Protein AF-A0A4R9EKQ9-F1 (afdb_monomer_lite)

Structure (mmCIF, N/CA/C/O backbone):
data_AF-A0A4R9EKQ9-F1
#
_entry.id   AF-A0A4R9EKQ9-F1
#
loop_
_atom_site.group_PDB
_atom_site.id
_atom_site.type_symbol
_atom_site.label_atom_id
_atom_site.label_alt_id
_atom_site.label_comp_id
_atom_site.label_asym_id
_atom_site.label_entity_id
_atom_site.label_seq_id
_atom_site.pdbx_PDB_ins_code
_atom_site.Cartn_x
_atom_site.Cartn_y
_atom_site.Cartn_z
_atom_site.occupancy
_atom_site.B_iso_or_equiv
_atom_site.auth_seq_id
_atom_site.auth_comp_id
_atom_site.auth_asym_id
_atom_site.auth_atom_id
_atom_site.pdbx_PDB_model_num
ATOM 1 N N . MET A 1 1 ? 2.753 18.588 3.722 1.00 73.75 1 MET A N 1
ATOM 2 C CA . MET A 1 1 ? 2.984 17.145 3.939 1.00 73.75 1 MET A CA 1
ATOM 3 C C . MET A 1 1 ? 3.070 16.461 2.578 1.00 73.75 1 MET A C 1
ATOM 5 O O . MET A 1 1 ? 2.178 16.697 1.768 1.00 73.75 1 MET A O 1
ATOM 9 N N . PRO A 1 2 ? 4.133 15.697 2.278 1.00 93.94 2 PRO A N 1
ATOM 10 C CA . PRO A 1 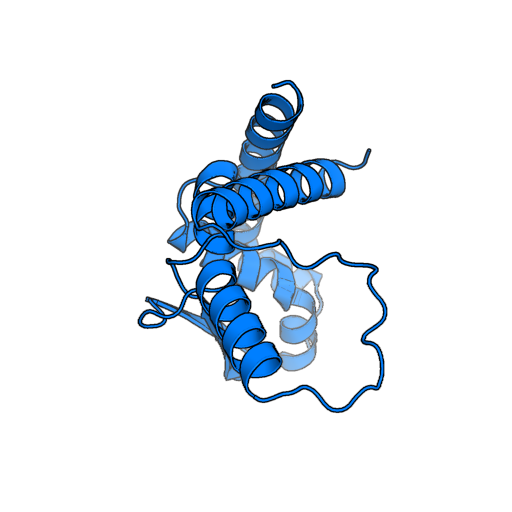2 ? 4.234 14.914 1.046 1.00 93.94 2 PRO A CA 1
ATOM 11 C C . PRO A 1 2 ? 2.990 14.036 0.810 1.00 93.94 2 PRO A C 1
ATOM 13 O O . PRO A 1 2 ? 2.446 13.498 1.775 1.00 93.94 2 PRO A O 1
ATOM 16 N N . PRO A 1 3 ? 2.547 13.808 -0.443 1.00 92.75 3 PRO A N 1
ATOM 17 C CA . PRO A 1 3 ? 1.373 12.975 -0.726 1.00 92.75 3 PRO A CA 1
ATOM 18 C C . PRO A 1 3 ? 1.416 11.575 -0.100 1.00 92.75 3 PRO A C 1
ATOM 20 O O . PRO A 1 3 ? 0.391 11.036 0.310 1.00 92.75 3 PRO A O 1
ATOM 23 N N . ALA A 1 4 ? 2.608 10.978 -0.016 1.00 93.31 4 ALA A N 1
ATOM 24 C CA . ALA A 1 4 ? 2.806 9.684 0.634 1.00 93.31 4 ALA A CA 1
ATOM 25 C C . ALA A 1 4 ? 2.484 9.731 2.136 1.00 93.31 4 ALA A C 1
ATOM 27 O O . ALA A 1 4 ? 1.859 8.808 2.654 1.00 93.31 4 ALA A O 1
ATOM 28 N N . ASP A 1 5 ? 2.859 10.818 2.807 1.00 96.00 5 ASP A N 1
ATOM 29 C CA . ASP A 1 5 ? 2.651 10.990 4.242 1.00 96.00 5 ASP A CA 1
ATOM 30 C C . ASP A 1 5 ? 1.175 11.250 4.563 1.00 96.00 5 ASP A C 1
ATOM 32 O O . ASP A 1 5 ? 0.678 10.742 5.563 1.00 96.00 5 ASP A O 1
ATOM 36 N N . ILE A 1 6 ? 0.440 11.931 3.674 1.00 97.69 6 ILE A N 1
ATOM 37 C CA . ILE A 1 6 ? -1.019 12.108 3.795 1.00 97.69 6 ILE A CA 1
ATOM 38 C C . ILE A 1 6 ? -1.728 10.749 3.735 1.00 97.69 6 ILE A C 1
ATOM 40 O O . ILE A 1 6 ? -2.551 10.433 4.594 1.00 97.69 6 ILE A O 1
ATOM 44 N N . ILE A 1 7 ? -1.383 9.916 2.747 1.00 97.56 7 ILE A N 1
ATOM 45 C CA . ILE A 1 7 ? -1.944 8.562 2.623 1.00 97.56 7 ILE A CA 1
ATOM 46 C C . ILE A 1 7 ? -1.593 7.724 3.858 1.00 97.56 7 ILE A C 1
ATOM 48 O O . ILE A 1 7 ? -2.463 7.051 4.410 1.00 97.56 7 ILE A O 1
ATOM 52 N N . LYS A 1 8 ? -0.339 7.791 4.323 1.00 96.25 8 LYS A N 1
ATOM 53 C CA . LYS A 1 8 ? 0.119 7.079 5.522 1.00 96.25 8 LYS A CA 1
ATOM 54 C C . LYS A 1 8 ? -0.658 7.512 6.769 1.00 96.25 8 LYS A C 1
ATOM 56 O O . LYS A 1 8 ? -1.117 6.650 7.514 1.00 96.25 8 LYS A O 1
ATOM 61 N N . ALA A 1 9 ? -0.844 8.814 6.975 1.00 96.75 9 ALA A N 1
ATOM 62 C CA . ALA A 1 9 ? -1.596 9.354 8.104 1.00 96.75 9 ALA A CA 1
ATOM 63 C C . ALA A 1 9 ? -3.067 8.908 8.075 1.00 96.75 9 ALA A C 1
ATOM 65 O O . ALA A 1 9 ? -3.588 8.435 9.085 1.00 96.75 9 ALA A O 1
ATOM 66 N N . ALA A 1 10 ? -3.722 8.967 6.910 1.00 98.00 10 ALA A N 1
ATOM 67 C CA . ALA A 1 10 ? -5.095 8.488 6.762 1.00 98.00 10 ALA A CA 1
ATOM 68 C C . ALA A 1 10 ? -5.211 6.975 7.007 1.00 98.00 10 ALA A C 1
ATOM 70 O O . ALA A 1 10 ? -6.141 6.529 7.681 1.00 98.00 10 ALA A O 1
ATOM 71 N N . GLN A 1 11 ? -4.258 6.179 6.511 1.00 97.50 11 GLN A N 1
ATOM 72 C CA . GLN A 1 11 ? -4.226 4.738 6.759 1.00 97.50 11 GLN A CA 1
ATOM 73 C C . GLN A 1 11 ? -4.063 4.434 8.252 1.00 97.50 11 GLN A C 1
ATOM 75 O O . GLN A 1 11 ? -4.773 3.569 8.768 1.00 97.50 11 GLN A O 1
ATOM 80 N N . GLN A 1 12 ? -3.184 5.159 8.953 1.00 96.38 12 GLN A N 1
ATOM 81 C CA . GLN A 1 12 ? -3.016 5.032 10.401 1.00 96.38 12 GLN A CA 1
ATOM 82 C C . GLN A 1 12 ? -4.325 5.353 11.131 1.00 96.38 12 GLN A C 1
ATOM 84 O O . GLN A 1 12 ? -4.801 4.533 11.908 1.00 96.38 12 GLN A O 1
ATOM 89 N N . GLN A 1 13 ? -4.969 6.484 10.820 1.00 96.88 13 GLN A N 1
ATOM 90 C CA . GLN A 1 13 ? -6.244 6.869 11.433 1.00 96.88 13 GLN A CA 1
ATOM 91 C C . GLN A 1 13 ? -7.336 5.807 11.222 1.00 96.88 13 GLN A C 1
ATOM 93 O O . GLN A 1 13 ? -8.063 5.467 12.157 1.00 96.88 13 GLN A O 1
ATOM 98 N N . LEU A 1 14 ? -7.468 5.277 10.003 1.00 97.81 14 LEU A N 1
ATOM 99 C CA . LEU A 1 14 ? -8.445 4.233 9.678 1.00 97.81 14 LEU A CA 1
ATOM 100 C C . LEU A 1 14 ? -8.166 2.933 10.441 1.00 97.81 14 LEU A C 1
ATOM 102 O O . LEU A 1 14 ? -9.094 2.323 10.980 1.00 97.81 14 LEU A O 1
ATOM 106 N N . THR A 1 15 ? -6.894 2.544 10.515 1.00 97.50 15 THR A N 1
ATOM 107 C CA . THR A 1 15 ? -6.439 1.348 11.233 1.00 97.50 15 THR A CA 1
ATOM 108 C C . THR A 1 15 ? -6.706 1.482 12.730 1.00 97.50 15 THR A C 1
ATOM 110 O O . THR A 1 15 ? -7.334 0.608 13.324 1.00 97.50 15 THR A O 1
ATOM 113 N N . ASP A 1 16 ? -6.341 2.617 13.326 1.00 96.19 16 ASP A N 1
ATOM 114 C CA . ASP A 1 16 ? -6.552 2.898 14.745 1.00 96.19 16 ASP A CA 1
ATOM 115 C C . ASP A 1 16 ? -8.038 2.925 15.100 1.00 96.19 16 ASP A C 1
ATOM 117 O O . ASP A 1 16 ? -8.451 2.344 16.103 1.00 96.19 16 ASP A O 1
ATOM 121 N N . ARG A 1 17 ? -8.870 3.573 14.270 1.00 96.81 17 ARG A N 1
ATOM 122 C CA . ARG A 1 17 ? -10.330 3.576 14.451 1.00 96.81 17 ARG A CA 1
ATOM 123 C C . ARG A 1 17 ? -10.894 2.153 14.374 1.00 96.81 17 ARG A C 1
ATOM 125 O O . ARG A 1 17 ? -11.802 1.827 15.131 1.00 96.81 17 ARG A O 1
ATOM 132 N N . CYS A 1 18 ? -10.376 1.312 13.481 1.00 97.94 18 CYS A N 1
ATOM 133 C CA . CYS A 1 18 ? -10.787 -0.086 13.375 1.00 97.94 18 CYS A CA 1
ATOM 134 C C . CYS A 1 18 ? -10.421 -0.902 14.621 1.00 97.94 18 CYS A C 1
ATOM 136 O O . CYS A 1 18 ? -11.302 -1.556 15.173 1.00 97.94 18 CYS A O 1
ATOM 138 N N . LEU A 1 19 ? -9.181 -0.803 15.106 1.00 96.94 19 LEU A N 1
ATOM 139 C CA . LEU A 1 19 ? -8.736 -1.501 16.317 1.00 96.94 19 LEU A CA 1
ATOM 140 C C . LEU A 1 19 ? -9.534 -1.053 17.548 1.00 96.94 19 LEU A C 1
ATOM 142 O O . LEU A 1 19 ? -10.055 -1.887 18.284 1.00 96.94 19 LEU A O 1
ATOM 146 N N . LYS A 1 20 ? -9.741 0.259 17.716 1.00 96.38 20 LYS A N 1
ATOM 147 C CA . LYS A 1 20 ? -10.535 0.808 18.827 1.00 96.38 20 LYS A CA 1
ATOM 148 C C . LYS A 1 20 ? -11.983 0.316 18.823 1.00 96.38 20 LYS A C 1
ATOM 150 O O . LYS A 1 20 ? -12.520 0.027 19.886 1.00 96.38 20 LYS A O 1
ATOM 155 N N . ARG A 1 21 ? -12.616 0.176 17.650 1.00 97.06 21 ARG A N 1
ATOM 156 C CA . ARG A 1 21 ? -13.970 -0.409 17.541 1.00 97.06 21 ARG A CA 1
ATOM 157 C C . ARG A 1 21 ? -14.030 -1.871 17.985 1.00 97.06 21 ARG A C 1
ATOM 159 O O . ARG A 1 21 ? -15.098 -2.330 18.362 1.00 97.06 21 ARG A O 1
ATOM 166 N N . GLN A 1 22 ? -12.906 -2.580 17.946 1.00 95.25 22 GLN A N 1
ATOM 167 C CA . GLN A 1 22 ? -12.775 -3.948 18.450 1.00 95.25 22 GLN A CA 1
ATOM 168 C C . GLN A 1 22 ? -12.342 -3.994 19.927 1.00 95.25 22 GLN A C 1
ATOM 170 O O . GLN A 1 22 ? -12.043 -5.066 20.441 1.00 95.25 22 GLN A O 1
ATOM 175 N N . GLY A 1 23 ? -12.283 -2.847 20.616 1.00 95.81 23 GLY A N 1
ATOM 176 C CA . GLY A 1 23 ? -11.824 -2.759 22.005 1.00 95.81 23 GLY A CA 1
ATOM 177 C C . GLY A 1 23 ? -10.310 -2.915 22.176 1.00 95.81 23 GLY A C 1
ATOM 178 O O . GLY A 1 23 ? -9.846 -3.129 23.290 1.00 95.81 23 GLY A O 1
ATOM 179 N N . LEU A 1 24 ? -9.536 -2.815 21.090 1.00 94.25 24 LEU A N 1
ATOM 180 C CA . LEU A 1 24 ? -8.087 -3.003 21.100 1.00 94.25 24 LEU A CA 1
ATOM 181 C C . LEU A 1 24 ? -7.352 -1.662 21.112 1.00 94.25 24 LEU A C 1
ATOM 183 O O . LEU A 1 24 ? -7.733 -0.709 20.424 1.00 94.25 24 LEU A O 1
ATOM 187 N N . THR A 1 25 ? -6.248 -1.608 21.856 1.00 90.38 25 THR A N 1
ATOM 188 C CA . THR A 1 25 ? -5.354 -0.448 21.864 1.00 90.38 25 THR A CA 1
ATOM 189 C C . THR A 1 25 ? -4.413 -0.519 20.659 1.00 90.38 25 THR A C 1
ATOM 191 O O . THR A 1 25 ? -3.672 -1.495 20.532 1.00 90.38 25 THR A O 1
ATOM 194 N N . PRO A 1 26 ? -4.399 0.491 19.767 1.00 87.56 26 PRO A N 1
ATOM 195 C CA . PRO A 1 26 ? -3.475 0.495 18.642 1.00 87.56 26 PRO A CA 1
ATOM 196 C C . PRO A 1 26 ? -2.011 0.504 19.102 1.00 87.56 26 PRO A C 1
ATOM 198 O O . PRO A 1 26 ? -1.675 1.233 20.044 1.00 87.56 26 PRO A O 1
ATOM 201 N N . PRO A 1 27 ? -1.117 -0.246 18.432 1.00 79.88 27 PRO A N 1
ATOM 202 C CA . PRO A 1 27 ? 0.302 -0.200 18.745 1.00 79.88 27 PRO A CA 1
ATOM 203 C C . PRO A 1 27 ? 0.846 1.190 18.399 1.00 79.88 27 PRO A C 1
ATOM 205 O O . PRO A 1 27 ? 0.781 1.631 17.251 1.00 79.88 27 PRO A O 1
ATOM 208 N N . ARG A 1 28 ? 1.386 1.910 19.389 1.00 70.62 28 ARG A N 1
ATOM 209 C CA . ARG A 1 28 ? 2.066 3.186 19.131 1.00 70.62 28 ARG A CA 1
ATOM 210 C C . ARG A 1 28 ? 3.414 2.911 18.473 1.00 70.62 28 ARG A C 1
ATOM 212 O O . ARG A 1 28 ? 4.187 2.108 18.983 1.00 70.62 28 ARG A O 1
ATOM 219 N N . ALA A 1 29 ? 3.716 3.632 17.394 1.00 56.12 29 ALA A N 1
ATOM 220 C CA . ALA A 1 29 ? 4.987 3.525 16.671 1.00 56.12 29 ALA A CA 1
ATOM 221 C C . ALA A 1 29 ? 6.229 3.867 17.527 1.00 56.12 29 ALA A C 1
ATOM 223 O O . ALA A 1 29 ? 7.340 3.534 17.132 1.00 56.12 29 ALA A O 1
ATOM 224 N N . GLU A 1 30 ? 6.041 4.505 18.690 1.00 43.12 30 GLU A N 1
ATOM 225 C CA . GLU A 1 30 ? 7.117 5.079 19.512 1.00 43.12 30 GLU A CA 1
ATOM 226 C C . GLU A 1 30 ? 7.170 4.545 20.951 1.00 43.12 30 GLU A C 1
ATOM 228 O O . GLU A 1 30 ? 8.006 4.987 21.734 1.00 43.12 30 GLU A O 1
ATOM 233 N N . ALA A 1 31 ? 6.300 3.607 21.342 1.00 45.75 31 ALA A N 1
ATOM 234 C CA . ALA A 1 31 ? 6.401 3.038 22.684 1.00 45.75 31 ALA A CA 1
ATOM 235 C C . ALA A 1 31 ? 7.660 2.153 22.755 1.00 45.75 31 ALA A C 1
ATOM 237 O O . ALA A 1 31 ? 7.758 1.194 21.980 1.00 45.75 31 ALA A O 1
ATOM 238 N N . PRO A 1 32 ? 8.618 2.427 23.664 1.00 43.94 32 PRO A N 1
ATOM 239 C CA . PRO A 1 32 ? 9.720 1.512 23.899 1.00 43.94 32 PRO A CA 1
ATOM 240 C C . PRO A 1 32 ? 9.131 0.138 24.211 1.00 43.94 32 PRO A C 1
ATOM 242 O O . PRO A 1 32 ? 8.247 0.025 25.064 1.00 43.94 32 PRO A O 1
ATOM 245 N N . ARG A 1 33 ? 9.615 -0.915 23.541 1.00 54.31 33 ARG A N 1
ATOM 246 C CA . ARG A 1 33 ? 9.439 -2.274 24.058 1.00 54.31 33 ARG A CA 1
ATOM 247 C C . ARG A 1 33 ? 10.153 -2.290 25.401 1.00 54.31 33 ARG A C 1
ATOM 249 O O . ARG A 1 33 ? 11.371 -2.436 25.437 1.00 54.31 33 ARG A O 1
ATOM 256 N N . ALA A 1 34 ? 9.422 -2.051 26.485 1.00 50.75 34 ALA A N 1
ATOM 257 C CA . ALA A 1 34 ? 9.952 -2.260 27.816 1.00 50.75 34 ALA A CA 1
ATOM 258 C C . ALA A 1 34 ? 10.503 -3.690 27.833 1.00 50.75 34 ALA A C 1
ATOM 260 O O . ALA A 1 34 ? 9.788 -4.637 27.510 1.00 50.75 34 ALA A O 1
ATOM 261 N N . ALA A 1 35 ? 11.795 -3.828 28.125 1.00 52.34 35 ALA A N 1
ATOM 262 C CA . ALA A 1 35 ? 12.512 -5.100 28.165 1.00 52.34 35 ALA A CA 1
ATOM 263 C C . ALA A 1 35 ? 12.126 -5.934 29.403 1.00 52.34 35 ALA A C 1
ATOM 265 O O . ALA A 1 35 ? 12.956 -6.623 29.990 1.00 52.34 35 ALA A O 1
ATOM 266 N N . THR A 1 36 ? 10.873 -5.837 29.842 1.00 58.34 36 THR A N 1
ATOM 267 C CA . THR A 1 36 ? 10.305 -6.694 30.872 1.00 58.34 36 THR A CA 1
ATOM 268 C C . THR A 1 36 ? 9.861 -8.010 30.229 1.00 58.34 36 THR A C 1
ATOM 270 O O . THR A 1 36 ? 9.373 -8.011 29.094 1.00 58.34 36 THR A O 1
ATOM 273 N N . PRO A 1 37 ? 10.024 -9.158 30.913 1.00 61.97 37 PRO A N 1
ATOM 274 C CA . PRO A 1 37 ? 9.498 -10.421 30.418 1.00 61.97 37 PRO A CA 1
ATOM 275 C C . PRO A 1 37 ? 7.992 -10.281 30.191 1.00 61.97 37 PRO A C 1
ATOM 277 O O . PRO A 1 37 ? 7.245 -10.002 31.129 1.00 61.97 37 PRO A O 1
ATOM 280 N N . ALA A 1 38 ? 7.541 -10.457 28.948 1.00 66.44 38 ALA A N 1
ATOM 281 C CA . ALA A 1 38 ? 6.121 -10.403 28.644 1.00 66.44 38 ALA A CA 1
ATOM 282 C C . ALA A 1 38 ? 5.407 -11.538 29.391 1.00 66.44 38 ALA A C 1
ATOM 284 O O . ALA A 1 38 ? 5.709 -12.728 29.192 1.00 66.44 38 ALA A O 1
ATOM 285 N N . THR A 1 39 ? 4.448 -11.169 30.242 1.00 77.94 39 THR A N 1
ATOM 286 C CA . THR A 1 39 ? 3.545 -12.133 30.869 1.00 77.94 39 THR A CA 1
ATOM 287 C C . THR A 1 39 ? 2.780 -12.886 29.778 1.00 77.94 39 THR A C 1
ATOM 289 O O . THR A 1 39 ? 2.756 -12.490 28.605 1.00 77.94 39 THR A O 1
ATOM 292 N N . ARG A 1 40 ? 2.184 -14.023 30.139 1.00 78.88 40 ARG A N 1
ATOM 293 C CA . ARG A 1 40 ? 1.330 -14.771 29.212 1.00 78.88 40 ARG A CA 1
ATOM 294 C C . ARG A 1 40 ? 0.201 -13.882 28.676 1.00 78.88 40 ARG A C 1
ATOM 296 O O . ARG A 1 40 ? 0.031 -13.803 27.464 1.00 78.88 40 ARG A O 1
ATOM 303 N N . ASP A 1 41 ? -0.453 -13.139 29.562 1.00 80.62 41 ASP A N 1
ATOM 304 C CA . ASP A 1 41 ? -1.544 -12.225 29.217 1.00 80.62 41 ASP A CA 1
ATOM 305 C C . ASP A 1 41 ? -1.094 -11.143 28.228 1.00 80.62 41 ASP A C 1
ATOM 307 O O . ASP A 1 41 ? -1.766 -10.906 27.225 1.00 80.62 41 ASP A O 1
ATOM 311 N N . SER A 1 42 ? 0.095 -10.556 28.425 1.00 81.81 42 SER A N 1
ATOM 312 C CA . SER A 1 42 ? 0.647 -9.563 27.492 1.00 81.81 42 SER A CA 1
ATOM 313 C C . SER A 1 42 ? 0.955 -10.146 26.109 1.00 81.81 42 SER A C 1
ATOM 315 O O . SER A 1 42 ? 0.840 -9.442 25.104 1.00 81.81 42 SER A O 1
ATOM 317 N N . ARG A 1 43 ? 1.340 -11.426 26.021 1.00 84.88 43 ARG A N 1
ATOM 318 C CA . ARG A 1 43 ? 1.542 -12.115 24.735 1.00 84.88 43 ARG A CA 1
ATOM 319 C C . ARG A 1 43 ? 0.222 -12.411 24.036 1.00 84.88 43 ARG A C 1
ATOM 321 O O . ARG A 1 43 ? 0.121 -12.176 22.837 1.00 84.88 43 ARG A O 1
ATOM 328 N N . GLU A 1 44 ? -0.780 -12.880 24.770 1.00 86.75 44 GLU A N 1
ATOM 329 C CA . GLU A 1 44 ? -2.117 -13.141 24.227 1.00 86.75 44 GLU A CA 1
ATOM 330 C C . GLU A 1 44 ? -2.804 -11.846 23.767 1.00 86.75 44 GLU A C 1
ATOM 332 O O . GLU A 1 44 ? -3.469 -11.825 22.733 1.00 86.75 44 GLU A O 1
ATOM 337 N N . GLU A 1 45 ? -2.624 -10.737 24.487 1.00 87.06 45 GLU A N 1
ATOM 338 C CA . GLU A 1 45 ? -3.073 -9.413 24.041 1.00 87.06 45 GLU A CA 1
ATOM 339 C C . GLU A 1 45 ? -2.312 -8.947 22.792 1.00 87.06 45 GLU A C 1
ATOM 341 O O . GLU A 1 45 ? -2.933 -8.530 21.815 1.00 87.06 45 GLU A O 1
ATOM 346 N N . SER A 1 46 ? -0.982 -9.092 22.774 1.00 88.25 46 SER A N 1
ATOM 347 C CA . SER A 1 46 ? -0.164 -8.744 21.603 1.00 88.25 46 SER A CA 1
ATOM 348 C C . SER A 1 46 ? -0.574 -9.537 20.361 1.00 88.25 46 SER A C 1
ATOM 350 O O . SER A 1 46 ? -0.637 -8.972 19.271 1.00 88.25 46 SER A O 1
ATOM 352 N N . GLN A 1 47 ? -0.889 -10.826 20.521 1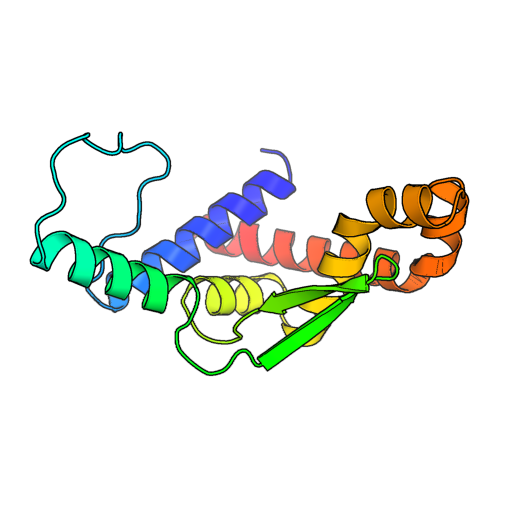.00 91.69 47 GLN A N 1
ATOM 353 C CA . GLN A 1 47 ? -1.370 -11.664 19.428 1.00 91.69 47 GLN A CA 1
ATOM 354 C C . GLN A 1 47 ? -2.748 -11.208 18.948 1.00 91.69 47 GLN A C 1
ATOM 356 O O . GLN A 1 47 ? -2.927 -11.018 17.752 1.00 91.69 47 GLN A O 1
ATOM 361 N N . ARG A 1 48 ? -3.690 -10.930 19.861 1.00 93.25 48 ARG A N 1
ATOM 362 C CA . ARG A 1 48 ? -5.015 -10.393 19.500 1.00 93.25 48 ARG A CA 1
ATOM 363 C C . ARG A 1 48 ? -4.919 -9.082 18.718 1.00 93.25 48 ARG A C 1
ATOM 365 O O . ARG A 1 48 ? -5.642 -8.895 17.743 1.00 93.25 48 ARG A O 1
ATOM 372 N N . VAL A 1 49 ? -4.011 -8.186 19.111 1.00 94.50 49 VAL A N 1
ATOM 373 C CA . VAL A 1 49 ? -3.749 -6.943 18.369 1.00 94.50 49 VAL A CA 1
ATOM 374 C C . VAL A 1 49 ? -3.146 -7.237 16.995 1.00 94.50 49 VAL A C 1
ATOM 376 O O . VAL A 1 49 ? -3.570 -6.626 16.017 1.00 94.50 49 VAL A O 1
ATOM 379 N N . ALA A 1 50 ? -2.187 -8.161 16.899 1.00 94.25 50 ALA A N 1
ATOM 380 C CA . ALA A 1 50 ? -1.573 -8.541 15.628 1.00 94.25 50 ALA A CA 1
ATOM 381 C C . ALA A 1 50 ? -2.594 -9.157 14.659 1.00 94.25 50 ALA A C 1
ATOM 383 O O . ALA A 1 50 ? -2.670 -8.724 13.511 1.00 94.25 50 ALA A O 1
ATOM 384 N N . ASP A 1 51 ? -3.417 -10.083 15.141 1.00 95.38 51 ASP A N 1
ATOM 385 C CA . ASP A 1 51 ? -4.487 -10.748 14.398 1.00 95.38 51 ASP A CA 1
ATOM 386 C C . ASP A 1 51 ? -5.518 -9.739 13.880 1.00 95.38 51 ASP A C 1
ATOM 388 O O . ASP A 1 51 ? -5.878 -9.738 12.704 1.00 95.38 51 ASP A O 1
ATOM 392 N N . ALA A 1 52 ? -5.953 -8.804 14.727 1.00 96.75 52 ALA A N 1
ATOM 393 C CA . ALA A 1 52 ? -6.884 -7.758 14.314 1.00 96.75 52 ALA A CA 1
ATOM 394 C C . ALA A 1 52 ? -6.252 -6.746 13.346 1.00 96.75 52 ALA A C 1
ATOM 396 O O . ALA A 1 52 ? -6.933 -6.224 12.460 1.00 96.75 52 ALA A O 1
ATOM 397 N N . LEU A 1 53 ? -4.961 -6.439 13.504 1.00 96.56 53 LEU A N 1
ATOM 398 C CA . LEU A 1 53 ? -4.244 -5.486 12.661 1.00 96.56 53 LEU A CA 1
ATOM 399 C C . LEU A 1 53 ? -3.979 -6.058 11.266 1.00 96.56 53 LEU A C 1
ATOM 401 O O . LEU A 1 53 ? -4.310 -5.413 10.267 1.00 96.56 53 LEU A O 1
ATOM 405 N N . PHE A 1 54 ? -3.374 -7.242 11.214 1.00 94.88 54 PHE A N 1
ATOM 406 C CA . PHE A 1 54 ? -2.849 -7.852 9.996 1.00 94.88 54 PHE A CA 1
ATOM 407 C C . PHE A 1 54 ? -3.785 -8.878 9.365 1.00 94.88 54 PHE A C 1
ATOM 409 O O . PHE A 1 54 ? -3.552 -9.217 8.211 1.00 94.88 54 PHE A O 1
ATOM 416 N N . GLY A 1 55 ? -4.822 -9.324 10.074 1.00 95.00 55 GLY A N 1
ATOM 417 C CA . GLY A 1 55 ? -5.667 -10.445 9.676 1.00 95.00 55 GLY A CA 1
ATOM 418 C C . GLY A 1 55 ? -5.223 -11.749 10.344 1.00 95.00 55 GLY A C 1
ATOM 419 O O . GLY A 1 55 ? -4.048 -11.938 10.655 1.00 95.00 55 GLY A O 1
ATOM 420 N N . ALA A 1 56 ? -6.186 -12.642 10.560 1.00 92.38 56 ALA A N 1
ATOM 421 C CA . ALA A 1 56 ? -5.990 -13.967 11.161 1.00 92.38 56 ALA A CA 1
ATOM 422 C C . ALA A 1 56 ? -6.635 -15.086 10.331 1.00 92.38 56 ALA A C 1
ATOM 424 O O . ALA A 1 56 ? -6.429 -16.272 10.595 1.00 92.38 56 ALA A O 1
ATOM 425 N N . GLY A 1 57 ? -7.436 -14.714 9.326 1.00 86.81 57 GLY A N 1
ATOM 426 C CA . GLY A 1 57 ? -8.012 -15.641 8.370 1.00 86.81 57 GLY A CA 1
ATOM 427 C C . GLY A 1 57 ? -6.966 -16.246 7.435 1.00 86.81 57 GLY A C 1
ATOM 428 O O . GLY A 1 57 ? -5.759 -16.027 7.547 1.00 86.81 57 GLY A O 1
ATOM 429 N N . ARG A 1 58 ? -7.436 -17.015 6.450 1.00 85.00 58 ARG A N 1
ATOM 430 C CA . ARG A 1 58 ? -6.547 -17.529 5.403 1.00 85.00 58 ARG A CA 1
ATOM 431 C C . ARG A 1 58 ? -5.947 -16.356 4.631 1.00 85.00 58 ARG A C 1
ATOM 433 O O . ARG A 1 58 ? -6.650 -15.418 4.283 1.00 85.00 58 ARG A O 1
ATOM 440 N N . THR A 1 59 ? -4.658 -16.427 4.320 1.00 82.88 59 THR A N 1
ATOM 441 C CA . THR A 1 59 ? -4.055 -15.508 3.351 1.00 82.88 59 THR A CA 1
ATOM 442 C C . THR A 1 59 ? -4.734 -15.698 1.993 1.00 82.88 59 THR A C 1
ATOM 444 O O . THR A 1 59 ? -4.717 -16.801 1.448 1.00 82.88 59 THR A O 1
ATOM 447 N N . GLU A 1 60 ? -5.295 -14.629 1.429 1.00 89.50 60 GLU A N 1
ATOM 448 C CA . GLU A 1 60 ? -6.060 -14.702 0.173 1.00 89.50 60 GLU A CA 1
ATOM 449 C C . GLU A 1 60 ? -5.323 -14.100 -1.031 1.00 89.50 60 GLU A C 1
ATOM 451 O O . GLU A 1 60 ? -5.723 -14.314 -2.179 1.00 89.50 60 GLU A O 1
ATOM 456 N N . LEU A 1 61 ? -4.236 -13.358 -0.794 1.00 95.94 61 LEU A N 1
ATOM 457 C CA . LEU A 1 61 ? -3.433 -12.727 -1.837 1.00 95.94 61 LEU A CA 1
ATOM 458 C C . LEU A 1 61 ? -2.006 -13.265 -1.807 1.00 95.94 61 LEU A C 1
ATOM 460 O O . LEU A 1 61 ? -1.359 -13.304 -0.758 1.00 95.94 61 LEU A O 1
ATOM 464 N N . SER A 1 62 ? -1.495 -13.648 -2.975 1.00 96.75 62 SER A N 1
ATOM 465 C CA . SER A 1 62 ? -0.098 -14.027 -3.141 1.00 96.75 62 SER A CA 1
ATOM 466 C C . SER A 1 62 ? 0.414 -13.643 -4.523 1.00 96.75 62 SER A C 1
ATOM 468 O O . SER A 1 62 ? -0.308 -13.762 -5.510 1.00 96.75 62 SER A O 1
ATOM 470 N N . LEU A 1 63 ? 1.660 -13.176 -4.575 1.00 97.69 63 LEU A N 1
ATOM 471 C CA . LEU A 1 63 ? 2.380 -12.900 -5.810 1.00 97.69 63 LEU A CA 1
ATOM 472 C C . LEU A 1 63 ? 3.803 -13.443 -5.686 1.00 97.69 63 LEU A C 1
ATOM 474 O O . LEU A 1 63 ? 4.545 -13.054 -4.781 1.00 97.69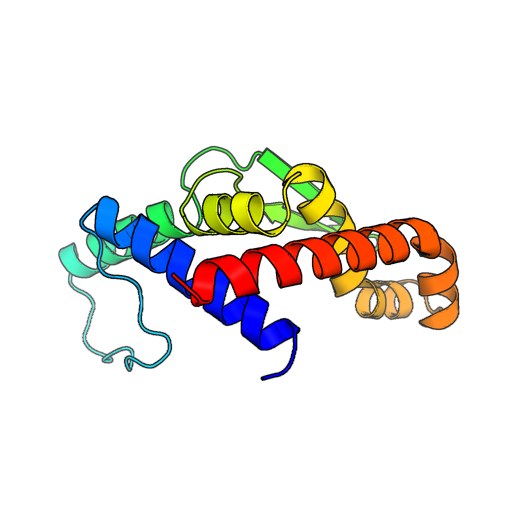 63 LEU A O 1
ATOM 478 N N . THR A 1 64 ? 4.186 -14.322 -6.607 1.00 97.75 64 THR A N 1
ATOM 479 C CA . THR A 1 64 ? 5.570 -14.781 -6.738 1.00 97.75 64 THR A CA 1
ATOM 480 C C . THR A 1 64 ? 6.341 -13.796 -7.605 1.00 97.75 64 THR A C 1
ATOM 482 O O . THR A 1 64 ? 5.989 -13.535 -8.754 1.00 97.75 64 THR A O 1
ATOM 485 N N . LEU A 1 65 ? 7.389 -13.220 -7.030 1.00 97.06 65 LEU A N 1
ATOM 486 C CA . LEU A 1 65 ? 8.267 -12.272 -7.695 1.00 97.06 65 LEU A CA 1
ATOM 487 C C . LEU A 1 65 ? 9.217 -12.997 -8.656 1.00 97.06 65 LEU A C 1
ATOM 489 O O . LEU A 1 65 ? 9.545 -14.164 -8.435 1.00 97.06 65 LEU A O 1
ATOM 493 N N . PRO A 1 66 ? 9.771 -12.296 -9.660 1.00 95.31 66 PRO A N 1
ATOM 494 C CA . PRO A 1 66 ? 10.795 -12.860 -10.540 1.00 95.31 66 PRO A CA 1
ATOM 495 C C . PRO A 1 66 ? 12.034 -13.393 -9.815 1.00 95.31 66 PRO A C 1
ATOM 497 O O . PRO A 1 66 ? 12.736 -14.228 -10.360 1.00 95.31 66 PRO A O 1
ATOM 500 N N . THR A 1 67 ? 12.293 -12.916 -8.598 1.00 94.44 67 THR A N 1
ATOM 501 C CA . THR A 1 67 ? 13.371 -13.379 -7.716 1.00 94.44 67 THR A CA 1
ATOM 502 C C . THR A 1 67 ? 13.096 -14.742 -7.066 1.00 94.44 67 THR A C 1
ATOM 504 O O . THR A 1 67 ? 13.957 -15.254 -6.360 1.00 94.44 67 THR A O 1
ATOM 507 N N . GLY A 1 68 ? 11.898 -15.310 -7.242 1.00 95.56 68 GLY A N 1
ATOM 508 C CA . GLY A 1 68 ? 11.441 -16.550 -6.605 1.00 95.56 68 GLY A CA 1
ATOM 509 C C . GLY A 1 68 ? 10.772 -16.352 -5.238 1.00 95.56 68 GLY A C 1
ATOM 510 O O . GLY A 1 68 ? 10.071 -17.244 -4.761 1.00 95.56 68 GLY A O 1
ATOM 511 N N . TYR A 1 69 ? 10.915 -15.180 -4.610 1.00 95.50 69 TYR A N 1
ATOM 512 C CA . TYR A 1 69 ? 10.231 -14.875 -3.350 1.00 95.50 69 TYR A CA 1
ATOM 513 C C . TYR A 1 69 ? 8.729 -14.689 -3.560 1.00 95.50 69 TYR A C 1
ATOM 515 O O . TYR A 1 69 ? 8.301 -14.052 -4.519 1.00 95.50 69 TYR A O 1
ATOM 523 N N . SER A 1 70 ? 7.921 -15.192 -2.627 1.00 96.44 70 SER A N 1
ATOM 524 C CA . SER A 1 70 ? 6.471 -14.983 -2.640 1.00 96.44 70 SER A CA 1
ATOM 525 C C . SER A 1 70 ? 6.061 -13.968 -1.585 1.00 96.44 70 SER A C 1
ATOM 527 O O . SER A 1 70 ? 6.308 -14.161 -0.395 1.00 96.44 70 SER A O 1
ATOM 529 N N . VAL A 1 71 ? 5.401 -12.902 -2.030 1.00 96.56 71 VAL A N 1
ATOM 530 C CA . VAL A 1 71 ? 4.735 -11.933 -1.158 1.00 96.56 71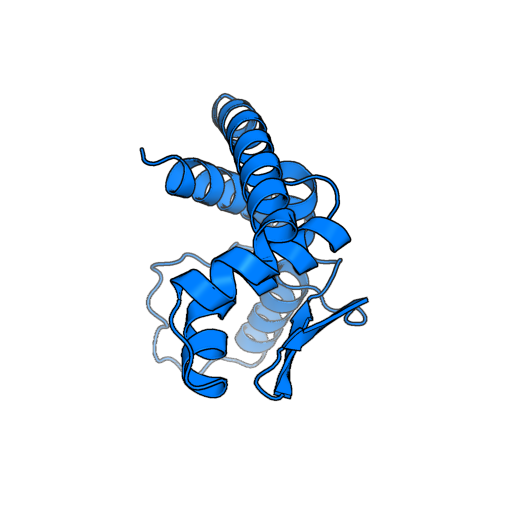 VAL A CA 1
ATOM 531 C C . VAL A 1 71 ? 3.315 -12.424 -0.916 1.00 96.56 71 VAL A C 1
ATOM 533 O O . VAL A 1 71 ? 2.664 -12.951 -1.822 1.00 96.56 71 VAL A O 1
ATOM 536 N N . ARG A 1 72 ? 2.846 -12.292 0.322 1.00 95.69 72 ARG A N 1
ATOM 537 C CA . ARG A 1 72 ? 1.535 -12.755 0.775 1.00 95.69 72 ARG A CA 1
ATOM 538 C C . ARG A 1 72 ? 0.860 -11.665 1.590 1.00 95.69 72 ARG A C 1
ATOM 540 O O . ARG A 1 72 ? 1.541 -10.942 2.313 1.00 95.69 72 ARG A O 1
ATOM 547 N N . ALA A 1 73 ? -0.457 -11.564 1.474 1.00 93.81 73 ALA A N 1
ATOM 548 C CA . ALA A 1 73 ? -1.249 -10.653 2.283 1.00 93.81 73 ALA A CA 1
ATOM 549 C C . ALA A 1 73 ? -2.618 -11.244 2.623 1.00 93.81 73 ALA A C 1
ATOM 551 O O . ALA A 1 73 ? -3.247 -11.948 1.827 1.00 93.81 73 ALA A O 1
ATOM 552 N N . HIS A 1 74 ? -3.065 -10.915 3.824 1.00 95.12 74 HIS A N 1
ATOM 553 C CA . HIS A 1 74 ? -4.434 -11.094 4.267 1.00 95.12 74 HIS A CA 1
ATOM 554 C C . HIS A 1 74 ? -5.334 -10.015 3.650 1.00 95.12 74 HIS A C 1
ATOM 556 O O . HIS A 1 74 ? -4.898 -8.895 3.364 1.00 95.12 74 HIS A O 1
ATOM 562 N N . THR A 1 75 ? -6.592 -10.366 3.417 1.00 94.38 75 THR A N 1
ATOM 563 C CA . THR A 1 75 ? -7.655 -9.455 2.949 1.00 94.38 75 THR A CA 1
ATOM 564 C C . THR A 1 75 ? -8.575 -9.014 4.089 1.00 94.38 75 THR A C 1
ATOM 566 O O . THR A 1 75 ? -9.354 -8.065 3.933 1.00 94.38 75 THR A O 1
ATOM 569 N N . ASP A 1 76 ? -8.446 -9.668 5.244 1.00 94.31 76 ASP A N 1
ATOM 570 C CA . ASP A 1 76 ? -9.033 -9.319 6.527 1.00 94.31 76 ASP A CA 1
ATOM 571 C C . ASP A 1 76 ? -8.072 -8.485 7.394 1.00 94.31 76 ASP A C 1
ATOM 573 O O . ASP A 1 76 ? -6.944 -8.172 7.013 1.00 94.31 76 ASP A O 1
ATOM 577 N N . GLY A 1 77 ? -8.558 -8.065 8.561 1.00 96.12 77 GLY A N 1
ATOM 578 C CA . GLY A 1 77 ? -7.835 -7.176 9.465 1.00 96.12 77 GLY A CA 1
ATOM 579 C C . GLY A 1 77 ? -8.003 -5.685 9.149 1.00 96.12 77 GLY A C 1
ATOM 580 O O . GLY A 1 77 ? -8.506 -5.257 8.102 1.00 96.12 77 GLY A O 1
ATOM 581 N N . CYS A 1 78 ? -7.595 -4.860 10.107 1.00 97.94 78 CYS A N 1
ATOM 582 C CA . CYS A 1 78 ? -7.770 -3.415 10.064 1.00 97.94 78 CYS A CA 1
ATOM 583 C C . CYS A 1 78 ? -6.908 -2.742 8.993 1.00 97.94 78 CYS A C 1
ATOM 585 O O . CYS A 1 78 ? -7.364 -1.781 8.367 1.00 97.94 78 CYS A O 1
ATOM 587 N N . LEU A 1 79 ? -5.702 -3.258 8.734 1.00 96.44 79 LEU A N 1
ATOM 588 C CA . LEU A 1 79 ? -4.827 -2.722 7.693 1.00 96.44 79 LEU A CA 1
ATOM 589 C C . LEU A 1 79 ? -5.414 -2.952 6.293 1.00 96.44 79 LEU A C 1
ATOM 591 O O . LEU A 1 79 ? -5.493 -2.017 5.494 1.00 96.44 79 LEU A O 1
ATOM 595 N N . ALA A 1 80 ? -5.892 -4.166 6.019 1.00 96.81 80 ALA A N 1
ATOM 596 C CA . ALA A 1 80 ? -6.572 -4.508 4.774 1.00 96.81 80 ALA A CA 1
ATOM 597 C C . ALA A 1 80 ? -7.826 -3.649 4.545 1.00 96.81 80 ALA A C 1
ATOM 599 O O . ALA A 1 80 ? -8.052 -3.130 3.450 1.00 96.81 80 ALA A O 1
ATOM 600 N N . ALA A 1 81 ? -8.628 -3.440 5.594 1.00 97.50 81 ALA A N 1
ATOM 601 C CA . ALA A 1 81 ? -9.807 -2.583 5.528 1.00 97.50 81 ALA A CA 1
ATOM 602 C C . ALA A 1 81 ? -9.455 -1.115 5.218 1.00 97.50 81 ALA A C 1
ATOM 604 O O . ALA A 1 81 ? -10.134 -0.470 4.408 1.00 97.50 81 ALA A O 1
ATOM 605 N N . ALA A 1 82 ? -8.377 -0.592 5.810 1.00 97.94 82 ALA A N 1
ATOM 606 C CA . ALA A 1 82 ? -7.877 0.748 5.516 1.00 97.94 82 ALA A CA 1
ATOM 607 C C . ALA A 1 82 ? -7.379 0.857 4.063 1.00 97.94 82 ALA A C 1
ATOM 609 O O . ALA A 1 82 ? -7.739 1.798 3.354 1.00 97.94 82 ALA A O 1
ATOM 610 N N . GLN A 1 83 ? -6.623 -0.133 3.585 1.00 97.62 83 GLN A N 1
ATOM 611 C CA . GLN A 1 83 ? -6.139 -0.187 2.202 1.00 97.62 83 GLN A CA 1
ATOM 612 C C . GLN A 1 83 ? -7.288 -0.232 1.197 1.00 97.62 83 GLN A C 1
ATOM 614 O O . GLN A 1 83 ? -7.290 0.549 0.251 1.00 97.62 83 GLN A O 1
ATOM 619 N N . ARG A 1 84 ? -8.307 -1.065 1.425 1.00 97.31 84 ARG A N 1
ATOM 620 C CA . ARG A 1 84 ? -9.508 -1.124 0.578 1.00 97.31 84 ARG A CA 1
ATOM 621 C C . ARG A 1 84 ? -10.258 0.207 0.549 1.00 97.31 84 ARG A C 1
ATOM 623 O O . ARG A 1 84 ? -10.671 0.664 -0.514 1.00 97.31 84 ARG A O 1
ATOM 630 N N . THR A 1 85 ? -10.375 0.875 1.696 1.00 98.12 85 THR A N 1
ATOM 631 C CA . THR A 1 85 ? -10.969 2.220 1.772 1.00 98.12 85 THR A CA 1
ATOM 632 C C . THR A 1 85 ? -10.198 3.214 0.901 1.00 98.12 85 THR A C 1
ATOM 634 O O . THR A 1 85 ? -10.787 3.919 0.082 1.00 98.12 85 THR A O 1
ATOM 637 N N . LEU A 1 86 ? -8.871 3.252 1.022 1.00 98.38 86 LEU A N 1
ATOM 638 C CA . LEU A 1 86 ? -8.040 4.241 0.335 1.00 98.38 86 LEU A CA 1
ATOM 639 C C . LEU A 1 86 ? -7.841 3.926 -1.152 1.00 98.38 86 LEU A C 1
ATOM 641 O O . LEU A 1 86 ? -8.013 4.800 -1.994 1.00 98.38 86 LEU A O 1
ATOM 645 N N . TYR A 1 87 ? -7.522 2.686 -1.494 1.00 97.94 87 TYR A N 1
ATOM 646 C CA . TYR A 1 87 ? -7.123 2.293 -2.844 1.00 97.94 87 TYR A CA 1
ATOM 647 C C . TYR A 1 87 ? -8.254 1.665 -3.669 1.00 97.94 87 TYR A C 1
ATOM 649 O O . TYR A 1 87 ? -8.159 1.629 -4.891 1.00 97.94 87 TYR A O 1
ATOM 657 N N . GLY A 1 88 ? -9.348 1.219 -3.040 1.00 97.06 88 GLY A N 1
ATOM 658 C CA . GLY A 1 88 ? -10.455 0.555 -3.729 1.00 97.06 88 GLY A CA 1
ATOM 659 C C . GLY A 1 88 ? -10.200 -0.939 -3.907 1.00 97.06 88 GLY A C 1
ATOM 660 O O . GLY A 1 88 ? -10.280 -1.689 -2.937 1.00 97.06 88 GLY A O 1
ATOM 661 N N . ASP A 1 89 ? -9.931 -1.371 -5.139 1.00 96.06 89 ASP A N 1
ATOM 662 C CA . ASP A 1 89 ? -9.702 -2.782 -5.462 1.00 96.06 89 ASP A CA 1
ATOM 663 C C . ASP A 1 89 ? -8.435 -3.300 -4.768 1.00 96.06 89 ASP A C 1
ATOM 665 O O . ASP A 1 89 ? -7.310 -2.966 -5.142 1.00 96.06 89 ASP A O 1
ATOM 669 N N . GLN A 1 90 ? -8.625 -4.129 -3.743 1.00 94.19 90 GLN A N 1
ATOM 670 C CA . GLN A 1 90 ? -7.535 -4.631 -2.918 1.00 94.19 90 GLN A CA 1
ATOM 671 C C . GLN A 1 90 ? -6.645 -5.637 -3.658 1.00 94.19 90 GLN A C 1
ATOM 673 O O . GLN A 1 90 ? -5.433 -5.641 -3.443 1.00 94.19 90 GLN A O 1
ATOM 678 N N . ARG A 1 91 ? -7.208 -6.469 -4.544 1.00 96.06 91 ARG A N 1
ATOM 679 C CA . ARG A 1 91 ? -6.422 -7.444 -5.312 1.00 96.06 91 ARG A CA 1
ATOM 680 C C . ARG A 1 91 ? -5.556 -6.716 -6.330 1.00 96.06 91 ARG A C 1
ATOM 682 O O . ARG A 1 91 ? -4.353 -6.976 -6.384 1.00 96.06 91 ARG A O 1
ATOM 689 N N . ARG A 1 92 ? -6.140 -5.770 -7.075 1.00 97.62 92 ARG A N 1
ATOM 690 C CA . ARG A 1 92 ? -5.380 -4.970 -8.042 1.00 97.62 92 ARG A CA 1
ATOM 691 C C . ARG A 1 92 ? -4.320 -4.124 -7.348 1.00 97.62 92 ARG A C 1
ATOM 693 O O . ARG A 1 92 ? -3.177 -4.113 -7.793 1.00 97.62 92 ARG A O 1
ATOM 700 N N . TRP A 1 93 ? -4.667 -3.483 -6.229 1.00 97.31 93 TRP A N 1
ATOM 701 C CA . TRP A 1 93 ? -3.722 -2.723 -5.407 1.00 97.31 93 TRP A CA 1
ATOM 702 C C . TRP A 1 93 ? -2.535 -3.583 -4.968 1.00 97.31 93 TRP A C 1
ATOM 704 O O . TRP A 1 93 ? -1.386 -3.161 -5.115 1.00 97.31 93 TRP A O 1
ATOM 714 N N . PHE A 1 94 ? -2.799 -4.781 -4.441 1.00 97.94 94 PHE A N 1
ATOM 715 C CA . PHE A 1 94 ? -1.760 -5.682 -3.954 1.00 97.94 94 PHE A CA 1
ATOM 716 C C . PHE A 1 94 ? -0.786 -6.057 -5.069 1.00 97.94 94 PHE A C 1
ATOM 718 O O . PHE A 1 94 ? 0.423 -5.943 -4.883 1.00 97.94 94 PHE A O 1
ATOM 725 N N . GLU A 1 95 ? -1.299 -6.439 -6.235 1.00 98.25 95 GLU A N 1
ATOM 726 C CA . GLU A 1 95 ? -0.484 -6.809 -7.391 1.00 98.25 95 GLU A CA 1
ATOM 727 C C . GLU A 1 95 ? 0.430 -5.656 -7.834 1.00 98.25 95 GLU A C 1
ATOM 729 O O . GLU A 1 95 ? 1.657 -5.784 -7.808 1.00 98.25 95 GLU A O 1
ATOM 734 N N . VAL A 1 96 ? -0.149 -4.500 -8.181 1.00 98.50 96 VAL A N 1
ATOM 735 C CA . VAL A 1 96 ? 0.621 -3.405 -8.796 1.00 98.50 96 VAL A CA 1
ATOM 736 C C . VAL A 1 96 ? 1.557 -2.721 -7.803 1.00 98.50 96 VAL A C 1
ATOM 738 O O . VAL A 1 96 ? 2.667 -2.333 -8.168 1.00 98.50 96 VAL A O 1
ATOM 741 N N . SER A 1 97 ? 1.165 -2.610 -6.529 1.00 98.19 97 SER A N 1
ATOM 742 C CA . SER A 1 97 ? 2.040 -2.052 -5.492 1.00 98.19 97 SER A CA 1
ATOM 743 C C . SER A 1 97 ? 3.201 -2.993 -5.171 1.00 98.19 97 SER A C 1
ATOM 745 O O . SER A 1 97 ? 4.333 -2.532 -5.008 1.00 98.19 97 SER A O 1
ATOM 747 N N . THR A 1 98 ? 2.960 -4.309 -5.145 1.00 98.38 98 THR A N 1
ATOM 748 C CA . THR A 1 98 ? 4.013 -5.306 -4.931 1.00 98.38 98 THR A CA 1
ATOM 749 C C . THR A 1 98 ? 5.020 -5.277 -6.075 1.00 98.38 98 THR A C 1
ATOM 751 O O . THR A 1 98 ? 6.221 -5.235 -5.812 1.00 98.38 98 THR A O 1
ATOM 754 N N . ILE A 1 99 ? 4.563 -5.208 -7.328 1.00 98.38 99 ILE A N 1
ATOM 755 C CA . ILE A 1 99 ? 5.442 -5.062 -8.498 1.00 98.38 99 ILE A CA 1
ATOM 756 C C . ILE A 1 99 ? 6.251 -3.762 -8.402 1.00 98.38 99 ILE A C 1
ATOM 758 O O . ILE A 1 99 ? 7.483 -3.793 -8.414 1.00 98.38 99 ILE A O 1
ATOM 762 N N . ALA A 1 100 ? 5.582 -2.619 -8.219 1.00 98.12 100 ALA A N 1
ATOM 763 C CA . ALA A 1 100 ? 6.231 -1.310 -8.175 1.00 98.12 100 ALA A CA 1
ATOM 764 C C . ALA A 1 100 ? 7.296 -1.198 -7.066 1.00 98.12 100 ALA A C 1
ATOM 766 O O . ALA A 1 100 ? 8.355 -0.599 -7.280 1.00 98.12 100 ALA A O 1
ATOM 767 N N . ASN A 1 101 ? 7.052 -1.805 -5.901 1.00 97.06 101 ASN A N 1
ATOM 768 C CA . ASN A 1 101 ? 7.985 -1.792 -4.771 1.00 97.06 101 ASN A CA 1
ATOM 769 C C . ASN A 1 101 ? 9.184 -2.742 -4.951 1.00 97.06 101 ASN A C 1
ATOM 771 O O . ASN A 1 101 ? 10.182 -2.590 -4.249 1.00 97.06 101 ASN A O 1
ATOM 775 N N . ASN A 1 102 ? 9.129 -3.681 -5.904 1.00 98.19 102 ASN A N 1
ATOM 776 C CA . ASN A 1 102 ? 10.156 -4.711 -6.103 1.00 98.19 102 ASN A CA 1
ATOM 777 C C . ASN A 1 102 ? 10.939 -4.591 -7.427 1.00 98.19 102 ASN A C 1
ATOM 779 O O . ASN A 1 102 ? 11.771 -5.448 -7.727 1.00 98.19 102 ASN A O 1
ATOM 783 N N . LEU A 1 103 ? 10.776 -3.499 -8.187 1.00 98.31 103 LEU A N 1
ATOM 784 C CA . LEU A 1 103 ? 11.481 -3.319 -9.469 1.00 98.31 103 LEU A CA 1
ATOM 785 C C . LEU A 1 103 ? 13.014 -3.270 -9.338 1.00 98.31 103 LEU A C 1
ATOM 787 O O . LEU A 1 103 ? 13.725 -3.706 -10.241 1.00 98.31 103 LEU A O 1
ATOM 791 N N . LYS A 1 104 ? 13.545 -2.730 -8.230 1.00 98.00 104 LYS A N 1
ATOM 792 C CA . LYS A 1 104 ? 14.998 -2.685 -7.973 1.00 98.00 104 LYS A CA 1
ATOM 793 C C . LYS A 1 104 ? 15.575 -4.093 -7.727 1.00 98.00 104 LYS A C 1
ATOM 795 O O . LYS A 1 104 ? 16.508 -4.452 -8.444 1.00 98.00 104 LYS A O 1
ATOM 800 N N . PRO A 1 105 ? 15.029 -4.900 -6.791 1.00 97.75 105 PRO A N 1
ATOM 801 C CA . PRO A 1 105 ? 15.402 -6.309 -6.657 1.00 97.75 105 PRO A CA 1
ATOM 802 C C . PRO A 1 105 ? 15.295 -7.103 -7.964 1.00 97.75 105 PRO A C 1
ATOM 804 O O . PRO A 1 105 ? 16.202 -7.861 -8.296 1.00 97.75 105 PRO A O 1
ATOM 807 N N . GLU A 1 106 ? 14.228 -6.900 -8.741 1.00 98.19 106 GLU A N 1
ATOM 808 C CA . GLU A 1 106 ? 14.056 -7.572 -10.033 1.00 98.19 106 GLU A CA 1
ATOM 809 C C . GLU A 1 106 ? 15.155 -7.200 -11.039 1.00 98.19 106 GLU A C 1
ATOM 811 O O . GLU A 1 106 ? 15.699 -8.077 -11.712 1.00 98.19 106 GLU A O 1
ATOM 816 N N . ALA A 1 107 ? 15.500 -5.913 -11.140 1.00 98.50 107 ALA A N 1
ATOM 817 C CA . ALA A 1 107 ? 16.559 -5.438 -12.027 1.00 98.50 107 ALA A CA 1
ATOM 818 C C . ALA A 1 107 ? 17.911 -6.074 -11.683 1.00 98.50 107 ALA A C 1
ATOM 820 O O . ALA A 1 107 ? 18.598 -6.570 -12.579 1.00 98.50 107 ALA A O 1
ATOM 821 N N . ALA A 1 108 ? 18.244 -6.126 -10.390 1.00 98.25 108 ALA A N 1
ATOM 822 C CA . ALA A 1 108 ? 19.453 -6.781 -9.904 1.00 98.25 108 ALA A CA 1
ATOM 823 C C . ALA A 1 108 ? 19.463 -8.278 -10.252 1.00 98.25 108 ALA A C 1
ATOM 825 O O . ALA A 1 108 ? 20.422 -8.754 -10.852 1.00 98.25 108 ALA A O 1
ATOM 826 N N . HIS A 1 109 ? 18.375 -8.995 -9.959 1.00 97.88 109 HIS A N 1
ATOM 827 C CA . HIS A 1 109 ? 18.257 -10.431 -10.228 1.00 97.88 109 HIS A CA 1
ATOM 828 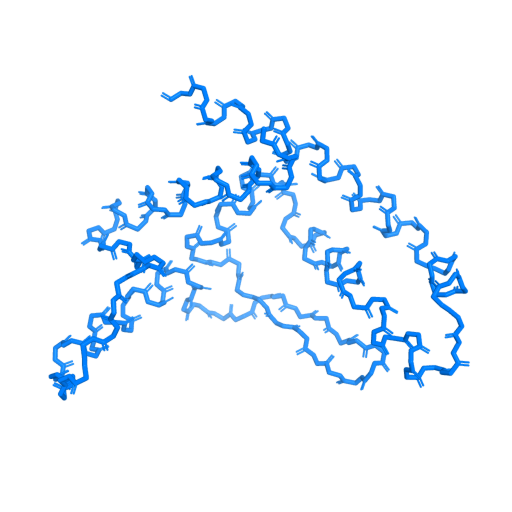C C . HIS A 1 109 ? 18.385 -10.782 -11.716 1.00 97.88 109 HIS A C 1
ATOM 830 O O . HIS A 1 109 ? 18.979 -11.793 -12.071 1.00 97.88 109 HIS A O 1
ATOM 836 N N . ARG A 1 110 ? 17.851 -9.940 -12.607 1.00 97.25 110 ARG A N 1
ATOM 837 C CA . ARG A 1 110 ? 17.922 -10.165 -14.058 1.00 97.25 110 ARG A CA 1
ATOM 838 C C . ARG A 1 110 ? 19.205 -9.647 -14.705 1.00 97.25 110 ARG A C 1
ATOM 840 O O . ARG A 1 110 ? 19.339 -9.775 -15.921 1.00 97.25 110 ARG A O 1
ATOM 847 N N . HIS A 1 111 ? 20.097 -9.014 -13.942 1.00 97.88 111 HIS A N 1
ATOM 848 C CA . HIS A 1 111 ? 21.250 -8.279 -14.470 1.00 97.88 111 HIS A CA 1
ATOM 849 C C . HIS A 1 111 ? 20.843 -7.258 -15.554 1.00 97.88 111 HIS A C 1
ATOM 851 O O . HIS A 1 111 ? 21.457 -7.156 -16.617 1.00 97.88 111 HIS A O 1
ATOM 857 N N . ARG A 1 112 ? 19.754 -6.514 -15.310 1.00 98.44 112 ARG A N 1
ATOM 858 C CA . ARG A 1 112 ? 19.223 -5.479 -16.216 1.00 98.44 112 ARG A CA 1
ATOM 859 C C . ARG A 1 112 ? 19.181 -4.117 -15.532 1.00 98.44 112 ARG A C 1
ATOM 861 O O . ARG A 1 112 ? 19.205 -4.009 -14.311 1.00 98.44 112 ARG A O 1
ATOM 868 N N . SER A 1 113 ? 19.074 -3.056 -16.331 1.00 98.56 113 SER A N 1
ATOM 869 C CA . SER A 1 113 ? 18.867 -1.710 -15.796 1.00 98.56 113 SER A CA 1
ATOM 870 C C . SER A 1 113 ? 17.451 -1.545 -15.233 1.00 98.56 113 SER A C 1
ATOM 872 O O . SER A 1 113 ? 16.489 -2.154 -15.711 1.00 98.56 113 SER A O 1
ATOM 874 N N . LEU A 1 114 ? 17.292 -0.651 -14.250 1.00 98.50 114 LEU A N 1
ATOM 875 C CA . LEU A 1 114 ? 15.972 -0.303 -13.714 1.00 98.50 114 LEU A CA 1
ATOM 876 C C . LEU A 1 114 ? 15.050 0.287 -14.795 1.00 98.50 114 LEU A C 1
ATOM 878 O O . LEU A 1 114 ? 13.844 0.065 -14.756 1.00 98.50 114 LEU A O 1
ATOM 882 N N . ALA A 1 115 ? 15.605 1.011 -15.772 1.00 98.50 115 ALA A N 1
ATOM 883 C CA . ALA A 1 115 ? 14.845 1.542 -16.902 1.00 98.50 115 ALA A CA 1
ATOM 884 C C . ALA A 1 115 ? 14.244 0.419 -17.762 1.00 98.50 115 ALA A C 1
ATOM 886 O O . ALA A 1 115 ? 13.067 0.482 -18.108 1.00 98.50 115 ALA A O 1
ATOM 887 N N . TRP A 1 116 ? 15.014 -0.639 -18.034 1.00 98.50 116 TRP A N 1
ATOM 888 C CA . TRP A 1 116 ? 14.527 -1.801 -18.777 1.00 98.50 116 TRP A CA 1
ATOM 889 C C . TRP A 1 116 ? 13.382 -2.509 -18.041 1.00 98.50 116 TRP A C 1
ATOM 891 O O . TRP A 1 116 ? 12.360 -2.833 -18.642 1.00 98.50 116 TRP A O 1
ATOM 901 N N . VAL A 1 117 ? 13.515 -2.698 -16.723 1.00 98.50 117 VAL A N 1
ATOM 902 C CA . VAL A 1 117 ? 12.460 -3.313 -15.900 1.00 98.50 117 VAL A CA 1
ATOM 903 C C . VAL A 1 117 ? 11.209 -2.427 -15.844 1.00 98.50 117 VAL A C 1
ATOM 905 O O . VAL A 1 117 ? 10.103 -2.923 -16.039 1.00 98.50 117 VAL A O 1
ATOM 908 N N . ARG A 1 118 ? 11.362 -1.108 -15.670 1.00 98.56 118 ARG A N 1
ATOM 909 C CA . ARG A 1 118 ? 10.235 -0.155 -15.705 1.00 98.56 118 ARG A CA 1
ATOM 910 C C . ARG A 1 118 ? 9.501 -0.161 -17.042 1.00 98.56 118 ARG A C 1
ATOM 912 O O . ARG A 1 118 ? 8.278 -0.116 -17.047 1.00 98.56 118 ARG A O 1
ATOM 919 N N . ALA A 1 119 ? 10.224 -0.242 -18.159 1.00 98.50 119 ALA A N 1
ATOM 920 C CA . ALA A 1 119 ? 9.613 -0.290 -19.486 1.00 98.50 119 ALA A CA 1
ATOM 921 C C . ALA A 1 119 ? 8.729 -1.534 -19.673 1.00 98.50 119 ALA A C 1
ATOM 923 O O . ALA A 1 119 ? 7.691 -1.457 -20.330 1.00 98.50 119 ALA A O 1
ATOM 924 N N . ARG A 1 120 ? 9.115 -2.664 -19.067 1.00 98.00 120 ARG A N 1
ATOM 925 C CA . ARG A 1 120 ? 8.322 -3.901 -19.086 1.00 98.00 120 ARG A CA 1
ATOM 926 C C . ARG A 1 120 ? 7.084 -3.850 -18.201 1.00 98.00 120 ARG A C 1
ATOM 928 O O . ARG A 1 120 ? 6.085 -4.433 -18.589 1.00 98.00 120 ARG A O 1
ATOM 935 N N . HIS A 1 121 ? 7.147 -3.137 -17.078 1.00 98.31 121 HIS A N 1
ATOM 936 C CA . HIS A 1 121 ? 6.042 -2.981 -16.119 1.00 98.31 121 HIS A CA 1
ATOM 937 C C . HIS A 1 121 ? 5.302 -1.645 -16.270 1.00 98.31 121 HIS A C 1
ATOM 939 O O . HIS A 1 121 ? 4.821 -1.061 -15.297 1.00 98.31 121 HIS A O 1
ATOM 945 N N . ARG A 1 122 ? 5.281 -1.075 -17.482 1.00 98.50 122 ARG A N 1
ATOM 946 C CA . ARG A 1 122 ? 4.733 0.274 -17.713 1.00 98.50 122 ARG A CA 1
ATOM 947 C C . ARG A 1 122 ? 3.244 0.371 -17.372 1.00 98.50 122 ARG A C 1
ATOM 949 O O . ARG A 1 122 ? 2.803 1.407 -16.884 1.00 98.50 122 ARG A O 1
ATOM 956 N N . THR A 1 123 ? 2.491 -0.700 -17.618 1.00 98.44 123 THR A N 1
ATOM 957 C CA . THR A 1 123 ? 1.048 -0.751 -17.369 1.00 98.44 123 THR A CA 1
ATOM 958 C C . THR A 1 123 ? 0.779 -0.793 -15.869 1.00 98.44 123 THR A C 1
ATOM 960 O O . THR A 1 123 ? 0.032 0.029 -15.352 1.00 98.44 123 THR A O 1
ATOM 963 N N . GLU A 1 124 ? 1.470 -1.670 -15.148 1.00 98.56 124 GLU A N 1
ATOM 964 C CA . GLU A 1 124 ? 1.381 -1.820 -13.697 1.00 98.56 124 GLU A CA 1
ATOM 965 C C . GLU A 1 124 ? 1.816 -0.537 -12.981 1.00 98.56 124 GLU A C 1
ATOM 967 O O . GLU A 1 124 ? 1.197 -0.127 -12.000 1.00 98.56 124 GLU A O 1
ATOM 972 N N . LEU A 1 125 ? 2.845 0.145 -13.494 1.00 98.69 125 LEU A N 1
ATOM 973 C CA . LEU A 1 125 ? 3.263 1.451 -12.988 1.00 98.69 125 LEU A CA 1
ATOM 974 C C . LEU A 1 125 ? 2.208 2.537 -13.226 1.00 98.69 125 LEU A C 1
ATOM 976 O O . LEU A 1 125 ? 1.938 3.316 -12.312 1.00 98.69 125 LEU A O 1
ATOM 980 N N . SER A 1 126 ? 1.595 2.588 -14.413 1.00 98.69 126 SER A N 1
ATOM 981 C CA . SER A 1 126 ? 0.502 3.527 -14.696 1.00 98.69 126 SER A CA 1
ATOM 982 C C . SER A 1 126 ? -0.681 3.298 -13.754 1.00 98.69 126 SER A C 1
ATOM 984 O O . SER A 1 126 ? -1.198 4.244 -13.159 1.00 98.69 126 SER A O 1
ATOM 986 N N . ASP A 1 127 ? -1.059 2.039 -13.546 1.00 98.50 127 ASP A N 1
ATOM 987 C CA . ASP A 1 127 ? -2.141 1.669 -12.637 1.00 98.50 127 ASP A CA 1
ATOM 988 C C . ASP A 1 127 ? -1.805 2.033 -11.195 1.00 98.50 127 ASP A C 1
ATOM 990 O O . ASP A 1 127 ? -2.617 2.646 -10.500 1.00 98.50 127 ASP A O 1
ATOM 994 N N . TRP A 1 128 ? -0.577 1.756 -10.756 1.00 98.38 128 TRP A N 1
ATOM 995 C CA . TRP A 1 128 ? -0.115 2.157 -9.435 1.00 98.38 128 TRP A CA 1
ATOM 996 C C . TRP A 1 128 ? -0.195 3.673 -9.229 1.00 98.38 128 TRP A C 1
ATOM 998 O O . TRP A 1 128 ? -0.650 4.133 -8.178 1.00 98.38 128 TRP A O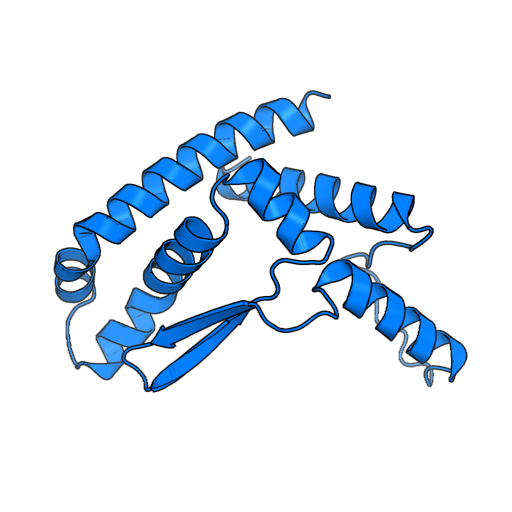 1
ATOM 1008 N N . HIS A 1 129 ? 0.189 4.470 -10.228 1.00 98.25 129 HIS A N 1
ATOM 1009 C CA . HIS A 1 129 ? 0.065 5.926 -10.168 1.00 98.25 129 HIS A CA 1
ATOM 1010 C C . HIS A 1 129 ? -1.398 6.379 -10.064 1.00 98.25 129 HIS A C 1
ATOM 1012 O O . HIS A 1 129 ? -1.716 7.194 -9.191 1.00 98.25 129 HIS A O 1
ATOM 1018 N N . SER A 1 130 ? -2.293 5.810 -10.873 1.00 98.31 130 SER A N 1
ATOM 1019 C CA . SER A 1 130 ? -3.734 6.088 -10.828 1.00 98.31 130 SER A CA 1
ATOM 1020 C C . SER A 1 130 ? -4.346 5.752 -9.464 1.00 98.31 130 SER A C 1
ATOM 1022 O O . SER A 1 130 ? -5.039 6.580 -8.864 1.00 98.31 130 SER A O 1
ATOM 1024 N N . MET A 1 131 ? -4.026 4.576 -8.918 1.00 98.38 131 MET A N 1
ATOM 1025 C CA . MET A 1 131 ? -4.503 4.143 -7.602 1.00 98.38 131 MET A CA 1
ATOM 1026 C C . MET A 1 131 ? -3.960 5.030 -6.478 1.00 98.38 131 MET A C 1
ATOM 1028 O O . MET A 1 131 ? -4.698 5.391 -5.562 1.00 98.38 131 MET A O 1
ATOM 1032 N N . ARG A 1 132 ? -2.692 5.456 -6.550 1.00 98.19 132 ARG A N 1
ATOM 1033 C CA . ARG A 1 132 ? -2.128 6.416 -5.587 1.00 98.19 132 ARG A CA 1
ATOM 1034 C C . ARG A 1 132 ? -2.793 7.784 -5.657 1.00 98.19 132 ARG A C 1
ATOM 1036 O O . ARG A 1 132 ? -3.004 8.394 -4.611 1.00 98.19 132 ARG A O 1
ATOM 1043 N N . ALA A 1 133 ? -3.129 8.268 -6.850 1.00 98.25 133 ALA A N 1
ATOM 1044 C CA . ALA A 1 133 ? -3.843 9.531 -7.006 1.00 98.25 133 ALA A CA 1
ATOM 1045 C C . ALA A 1 133 ? -5.252 9.457 -6.392 1.00 98.25 133 ALA A C 1
ATOM 1047 O O . ALA A 1 133 ? -5.687 10.393 -5.721 1.00 98.25 133 ALA A O 1
ATOM 1048 N N . GLN A 1 134 ? -5.955 8.334 -6.566 1.00 98.06 134 GLN A N 1
ATOM 1049 C CA . GLN A 1 134 ? -7.244 8.091 -5.915 1.00 98.06 134 GLN A CA 1
ATOM 1050 C C . GLN A 1 134 ? -7.118 8.000 -4.391 1.00 98.06 134 GLN A C 1
ATOM 1052 O O . GLN A 1 134 ? -7.890 8.647 -3.678 1.00 98.06 134 GLN A O 1
ATOM 1057 N N . ALA A 1 135 ? -6.126 7.257 -3.897 1.00 98.44 135 ALA A N 1
ATOM 1058 C CA . ALA A 1 135 ? -5.858 7.132 -2.471 1.00 98.44 135 ALA A CA 1
ATOM 1059 C C . ALA A 1 135 ? -5.537 8.475 -1.825 1.00 98.44 135 ALA A C 1
ATOM 1061 O O . ALA A 1 135 ? -6.022 8.740 -0.732 1.00 98.44 135 ALA A O 1
ATOM 1062 N N . LEU A 1 136 ? -4.798 9.353 -2.511 1.00 98.50 136 LEU A N 1
ATOM 1063 C CA . LEU A 1 136 ? -4.542 10.705 -2.025 1.00 98.50 136 LEU A CA 1
ATOM 1064 C C . LEU A 1 136 ? -5.843 11.497 -1.848 1.00 98.50 136 LEU A C 1
ATOM 1066 O O . LEU A 1 136 ? -6.060 12.055 -0.778 1.00 98.50 136 LEU A O 1
ATOM 1070 N N . ARG A 1 137 ? -6.734 11.500 -2.851 1.00 98.25 137 ARG A N 1
ATOM 1071 C CA . ARG A 1 137 ? -8.027 12.205 -2.750 1.00 98.25 137 ARG A CA 1
ATOM 1072 C C . ARG A 1 137 ? -8.856 11.702 -1.568 1.00 98.25 137 ARG A C 1
ATOM 1074 O O . ARG A 1 137 ? -9.385 12.500 -0.800 1.00 98.25 137 ARG A O 1
ATOM 1081 N N . ARG A 1 138 ? -8.944 10.378 -1.405 1.00 98.31 138 ARG A N 1
ATOM 1082 C CA . ARG A 1 138 ? -9.683 9.756 -0.296 1.00 98.31 138 ARG A CA 1
ATOM 1083 C C . ARG A 1 138 ? -9.027 10.019 1.060 1.00 98.31 138 ARG A C 1
ATOM 1085 O O . ARG A 1 138 ? -9.733 10.287 2.024 1.00 98.31 138 ARG A O 1
ATOM 1092 N N . ALA A 1 139 ? -7.698 9.988 1.129 1.00 98.38 139 ALA A N 1
ATOM 1093 C CA . ALA A 1 139 ? -6.944 10.289 2.340 1.00 98.38 139 ALA A CA 1
ATOM 1094 C C . ALA A 1 139 ? -7.158 11.736 2.797 1.00 98.38 139 ALA A C 1
ATOM 1096 O O . ALA A 1 139 ? -7.418 11.966 3.973 1.00 98.38 139 ALA A O 1
ATOM 1097 N N . THR A 1 140 ? -7.112 12.702 1.874 1.00 97.88 140 THR A N 1
ATOM 1098 C CA . THR A 1 140 ? -7.405 14.106 2.186 1.00 97.88 140 THR A CA 1
ATOM 1099 C C . THR A 1 140 ? -8.814 14.261 2.754 1.00 97.88 140 THR A C 1
ATOM 1101 O O . THR A 1 140 ? -8.957 14.827 3.830 1.00 97.88 140 THR A O 1
ATOM 1104 N N . ALA A 1 141 ? -9.835 13.683 2.108 1.00 96.31 141 ALA A N 1
ATOM 1105 C CA . ALA A 1 141 ? -11.209 13.729 2.619 1.00 96.31 141 ALA A CA 1
ATOM 1106 C C . ALA A 1 141 ? -11.339 13.105 4.024 1.00 96.31 141 ALA A C 1
ATOM 1108 O O . ALA A 1 141 ? -11.993 13.664 4.902 1.00 96.31 141 ALA A O 1
ATOM 1109 N N . GLN A 1 142 ? -10.661 11.978 4.256 1.00 94.56 142 GLN A N 1
ATOM 1110 C CA . GLN A 1 142 ? -10.670 11.259 5.531 1.00 94.56 142 GLN A CA 1
ATOM 1111 C C . GLN A 1 142 ? -10.002 12.027 6.683 1.00 94.56 142 GLN A C 1
ATOM 1113 O O . GLN A 1 142 ? -10.350 11.805 7.842 1.00 94.56 142 GLN A O 1
ATOM 1118 N N . LEU A 1 143 ? -9.009 12.868 6.388 1.00 94.44 143 LEU A N 1
ATOM 1119 C CA . LEU A 1 143 ? -8.293 13.671 7.387 1.00 94.44 143 LEU A CA 1
ATOM 1120 C C . LEU A 1 143 ? -8.944 15.036 7.633 1.00 94.44 143 LEU A C 1
ATOM 1122 O O . LEU A 1 143 ? -8.636 15.682 8.628 1.00 94.44 143 LEU A O 1
ATOM 1126 N N . SER A 1 144 ? -9.840 15.470 6.749 1.00 89.00 144 SER A N 1
ATOM 1127 C CA . SER A 1 144 ? -10.656 16.672 6.942 1.00 89.00 144 SER A CA 1
ATOM 1128 C C . SER A 1 144 ? -11.928 16.425 7.771 1.00 89.00 144 SER A C 1
ATOM 1130 O O . SER A 1 144 ? -12.688 17.368 7.967 1.00 89.00 144 SER A O 1
ATOM 1132 N N . THR A 1 145 ? -12.163 15.185 8.231 1.00 70.06 145 THR A N 1
ATOM 1133 C CA . THR A 1 145 ? -13.323 14.761 9.046 1.00 70.06 145 THR A CA 1
ATOM 1134 C C . THR A 1 145 ? -12.915 14.348 10.459 1.00 70.06 145 THR A C 1
ATOM 1136 O O . THR A 1 145 ? -13.452 14.943 11.412 1.00 70.06 145 THR A O 1
#

Secondary structure (DSSP, 8-state):
--HHHHHHHHHHHHHHHHHHHTTPPPPPTT-----SPPPHHHHHHHHHHHHHHH--S---EEEE-TTS-EEEE-SSHHHHHHHHHHHS-HHHHHHHHHHHHHHHHHHHHTT--HHHHHHHTHHHHHHHHHHHHHHHHHHHHHH--

Radius of gyration: 17.7 Å; chains: 1; bounding box: 35×35×50 Å

Sequence (145 aa):
MPPADIIKAAQQQLTDRCLKRQGLTPPRAEAPRAATPATRDSREESQRVADALFGAGRTELSLTLPTGYSVRAHTDGCLAAAQRTLYGDQRRWFEVSTIANNLKPEAAHRHRSLAWVRARHRTELSDWHSMRAQALRRATAQLST

Foldseek 3Di:
DPLVVLLVVLLLVQQQVQQVVVVAHADDPPDPPPPDPQDPVNVVNVVVNVCQAFNDDDFPAWDQDPLRDIDTGRCHHRSNVSLCQQQPPSRLQCVLVVLVVCLVVVCVSVVHDSVVSCVVCVVSVVSNVVSSVSSSVSSVVSVVD

pLDDT: mean 92.07, std 12.03, range [43.12, 98.69]